Protein AF-A0A7V5VY67-F1 (afdb_monomer)

Foldseek 3Di:
DCPLLVVLLVLLLVLLLVLLVVLVCLCQVPDHLVVLCVVPPPLRSVLVSLVLLLQQFPCCVVPVVDDVCCCVSRHVSSLVSLLQSLLSSQLRPAALVSSLVSLVVSLVVSVVVNVVSCVVVVHDVCCLCPVVVRSRVRSSVSNSVSSSNSNNNNNPVNHHDDD

Structure (mmCIF, N/CA/C/O backbone):
data_AF-A0A7V5VY67-F1
#
_entry.id   AF-A0A7V5VY67-F1
#
loop_
_atom_site.group_PDB
_atom_site.id
_atom_site.type_symbol
_atom_site.label_atom_id
_atom_site.label_alt_id
_atom_site.label_comp_id
_atom_site.label_asym_id
_atom_site.label_entity_id
_atom_site.label_seq_id
_atom_site.pdbx_PDB_ins_code
_atom_site.Cartn_x
_atom_site.Cartn_y
_atom_site.Cartn_z
_atom_site.occupancy
_atom_site.B_iso_or_equiv
_atom_site.auth_seq_id
_atom_site.auth_comp_id
_atom_site.auth_asym_id
_atom_site.auth_atom_id
_atom_site.pdbx_PDB_model_num
ATOM 1 N N . MET A 1 1 ? -24.175 -4.337 11.319 1.00 56.44 1 MET A N 1
ATOM 2 C CA . MET A 1 1 ? -22.798 -4.862 11.470 1.00 56.44 1 MET A CA 1
ATOM 3 C C . MET A 1 1 ? -22.008 -4.890 10.155 1.00 56.44 1 MET A C 1
ATOM 5 O O . MET A 1 1 ? -20.907 -4.366 10.156 1.00 56.44 1 MET A O 1
ATOM 9 N N . ASN A 1 2 ? -22.540 -5.406 9.035 1.00 72.06 2 ASN A N 1
ATOM 10 C CA . ASN A 1 2 ? -21.757 -5.596 7.792 1.00 72.06 2 ASN A CA 1
ATOM 11 C C . ASN A 1 2 ? -21.507 -4.345 6.932 1.00 72.06 2 ASN A C 1
ATOM 13 O O . ASN A 1 2 ? -20.497 -4.279 6.237 1.00 72.06 2 ASN A O 1
ATOM 17 N N . TYR A 1 3 ? -22.383 -3.336 6.977 1.00 86.88 3 TYR A N 1
ATOM 18 C CA . TYR A 1 3 ? -22.273 -2.193 6.061 1.00 86.88 3 TYR A CA 1
ATOM 19 C C . TYR A 1 3 ? -21.003 -1.359 6.290 1.00 86.88 3 TYR A C 1
ATOM 21 O O . TYR A 1 3 ? -20.394 -0.919 5.327 1.00 86.88 3 TYR A O 1
ATOM 29 N N . ARG A 1 4 ? -20.548 -1.185 7.541 1.00 87.25 4 ARG A N 1
ATOM 30 C CA . ARG A 1 4 ? -19.312 -0.433 7.841 1.00 87.25 4 ARG A CA 1
ATOM 31 C C . ARG A 1 4 ? -18.070 -1.128 7.308 1.00 87.25 4 ARG A C 1
ATOM 33 O O . ARG A 1 4 ? -17.171 -0.462 6.814 1.00 87.25 4 ARG A O 1
ATOM 40 N N . PHE A 1 5 ? -18.052 -2.455 7.394 1.00 88.81 5 PHE A N 1
ATOM 41 C CA . PHE A 1 5 ? -16.980 -3.266 6.840 1.00 88.81 5 PHE A CA 1
ATOM 42 C C . PHE A 1 5 ? -16.917 -3.108 5.319 1.00 88.81 5 PHE A C 1
ATOM 44 O O . PHE A 1 5 ? -15.877 -2.738 4.793 1.00 88.81 5 PHE A O 1
ATOM 51 N N . LEU A 1 6 ? -18.052 -3.273 4.631 1.00 90.94 6 LEU A N 1
ATOM 52 C CA . LEU A 1 6 ? -18.138 -3.095 3.178 1.00 90.94 6 LEU A CA 1
ATOM 53 C C . LEU A 1 6 ? -17.779 -1.670 2.737 1.00 90.94 6 LEU A C 1
ATOM 55 O O . LEU A 1 6 ? -16.995 -1.498 1.812 1.00 90.94 6 LEU A O 1
ATOM 59 N N . ILE A 1 7 ? -18.310 -0.647 3.412 1.00 92.00 7 ILE A N 1
ATOM 60 C CA . ILE A 1 7 ? -18.009 0.760 3.110 1.00 92.00 7 ILE A CA 1
ATOM 61 C C . ILE A 1 7 ? -16.515 1.031 3.269 1.00 92.00 7 ILE A C 1
ATOM 63 O O . ILE A 1 7 ? -15.910 1.630 2.388 1.00 92.00 7 ILE A O 1
ATOM 67 N N . SER A 1 8 ? -15.918 0.572 4.368 1.00 91.69 8 SER A N 1
ATOM 68 C CA . SER A 1 8 ? -14.490 0.737 4.629 1.00 91.69 8 SER A CA 1
ATOM 69 C C . SER A 1 8 ? -13.624 -0.024 3.626 1.00 91.69 8 SER A C 1
ATOM 71 O O . SER A 1 8 ? -12.620 0.508 3.169 1.00 91.69 8 SER A O 1
ATOM 73 N N . TYR A 1 9 ? -14.029 -1.229 3.222 1.00 92.88 9 TYR A N 1
ATOM 74 C CA . TYR A 1 9 ? -13.371 -1.987 2.161 1.00 92.88 9 TYR A CA 1
ATOM 75 C C . TYR A 1 9 ? -13.359 -1.220 0.830 1.00 92.88 9 TYR A C 1
ATOM 77 O O . TYR A 1 9 ? -12.291 -0.971 0.272 1.00 92.88 9 TYR A O 1
ATOM 85 N N . PHE A 1 10 ? -14.529 -0.790 0.342 1.00 93.19 10 PHE A N 1
ATOM 86 C CA . PHE A 1 10 ? -14.628 -0.073 -0.932 1.00 93.19 10 PHE A CA 1
ATOM 87 C C . PHE A 1 10 ? -13.934 1.290 -0.883 1.00 93.19 10 PHE A C 1
ATOM 89 O O . PHE A 1 10 ? -13.198 1.630 -1.808 1.00 93.19 10 PHE A O 1
ATOM 96 N N . LEU A 1 11 ? -14.107 2.053 0.202 1.00 92.44 11 LEU A N 1
ATOM 97 C CA . LEU A 1 11 ? -13.382 3.311 0.393 1.00 92.44 11 LEU A CA 1
ATOM 98 C C . LEU A 1 11 ? -11.879 3.081 0.484 1.00 92.44 11 LEU A C 1
ATOM 100 O O . LEU A 1 11 ? -11.129 3.841 -0.109 1.00 92.44 11 LEU A O 1
ATOM 104 N N . GLY A 1 12 ? -11.434 2.039 1.182 1.00 91.12 12 GLY A N 1
ATOM 105 C CA . GLY A 1 12 ? -10.024 1.686 1.297 1.00 91.12 12 GLY A CA 1
ATOM 106 C C . GLY A 1 12 ? -9.401 1.345 -0.054 1.00 91.12 12 GLY 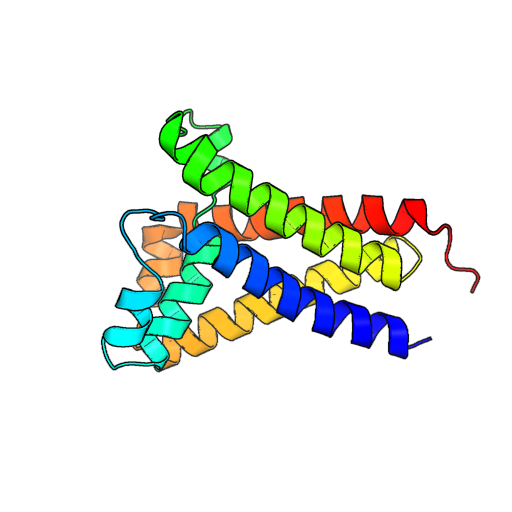A C 1
ATOM 107 O O . GLY A 1 12 ? -8.309 1.817 -0.349 1.00 91.12 12 GLY A O 1
ATOM 108 N N . LEU A 1 13 ? -10.114 0.611 -0.914 1.00 90.25 13 LEU A N 1
ATOM 109 C CA . LEU A 1 13 ? -9.675 0.380 -2.292 1.00 90.25 13 LEU A CA 1
ATOM 110 C C . LEU A 1 13 ? -9.599 1.681 -3.093 1.00 90.25 13 LEU A C 1
ATO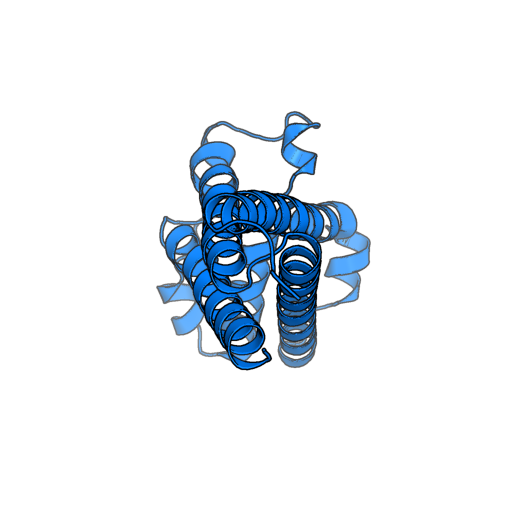M 112 O O . LEU A 1 13 ? -8.592 1.930 -3.750 1.00 90.25 13 LEU A O 1
ATOM 116 N N . ILE A 1 14 ? -10.631 2.525 -3.040 1.00 90.44 14 ILE A N 1
ATOM 117 C CA . ILE A 1 14 ? -10.654 3.791 -3.788 1.00 90.44 14 ILE A CA 1
ATOM 118 C C . ILE A 1 14 ? -9.526 4.714 -3.317 1.00 90.44 14 ILE A C 1
ATOM 120 O O . ILE A 1 14 ? -8.756 5.210 -4.133 1.00 90.44 14 ILE A O 1
ATOM 124 N N . LEU A 1 15 ? -9.393 4.908 -2.005 1.00 88.88 15 LEU A N 1
ATOM 125 C CA . LEU A 1 15 ? -8.374 5.763 -1.398 1.00 88.88 15 LEU A CA 1
ATOM 126 C C . LEU A 1 15 ? -6.963 5.211 -1.609 1.00 88.88 15 LEU A C 1
ATOM 128 O O . LEU A 1 15 ? -6.058 5.988 -1.888 1.00 88.88 15 LEU A O 1
ATOM 132 N N . GLY A 1 16 ? -6.789 3.890 -1.555 1.00 84.19 16 GLY A N 1
ATOM 133 C CA . GLY A 1 16 ? -5.518 3.234 -1.853 1.00 84.19 16 GLY A CA 1
ATOM 134 C C . GLY A 1 16 ? -5.083 3.411 -3.308 1.00 84.19 16 GLY A C 1
ATOM 135 O O . GLY A 1 16 ? -3.902 3.551 -3.584 1.00 84.19 16 GLY A O 1
ATOM 136 N N . ASN A 1 17 ? -6.022 3.476 -4.253 1.00 80.31 17 ASN A N 1
ATOM 137 C CA . ASN A 1 17 ? -5.697 3.842 -5.633 1.00 80.31 17 ASN A CA 1
ATOM 138 C C . ASN A 1 17 ? -5.433 5.351 -5.755 1.00 80.31 17 ASN A C 1
ATOM 140 O O . ASN A 1 17 ? -4.453 5.777 -6.366 1.00 80.31 17 ASN A O 1
ATOM 144 N N . LEU A 1 18 ? -6.257 6.189 -5.123 1.00 80.31 18 LEU A N 1
ATOM 145 C CA . LEU A 1 18 ? -6.056 7.638 -5.141 1.00 80.31 18 LEU A CA 1
ATOM 146 C C . LEU A 1 18 ? -4.712 8.049 -4.541 1.00 80.31 18 LEU A C 1
ATOM 148 O O . LEU A 1 18 ? -4.097 8.973 -5.058 1.00 80.31 18 LEU A O 1
ATOM 152 N N . SER A 1 19 ? -4.221 7.364 -3.510 1.00 77.50 19 SER A N 1
ATOM 153 C CA . SER A 1 19 ? -2.896 7.635 -2.957 1.00 77.50 19 SER A CA 1
ATOM 154 C C . SER A 1 19 ? -1.803 7.368 -3.992 1.00 77.50 19 SER A C 1
ATOM 156 O O . SER A 1 19 ? -0.994 8.253 -4.256 1.00 77.50 19 SER A O 1
ATOM 158 N N . ILE A 1 20 ? -1.845 6.219 -4.675 1.00 71.56 20 ILE A N 1
ATOM 159 C CA . ILE A 1 20 ? -0.942 5.914 -5.793 1.00 71.56 20 ILE A CA 1
ATOM 160 C C . ILE A 1 20 ? -1.048 7.005 -6.865 1.00 71.56 20 ILE A C 1
ATOM 162 O O . ILE A 1 20 ? -0.028 7.485 -7.346 1.00 71.56 20 ILE A O 1
ATOM 166 N N . PHE A 1 21 ? -2.262 7.439 -7.217 1.00 69.81 21 PHE A N 1
ATOM 167 C CA . PHE A 1 21 ? -2.503 8.458 -8.244 1.00 69.81 21 PHE A CA 1
ATOM 168 C C . PHE A 1 21 ? -1.949 9.839 -7.875 1.00 69.81 21 PHE A C 1
ATOM 170 O O . PHE A 1 21 ? -1.311 10.497 -8.696 1.00 69.81 21 PHE A O 1
ATOM 177 N N . ILE A 1 22 ? -2.190 10.295 -6.646 1.00 67.31 22 ILE A N 1
ATOM 178 C CA . ILE A 1 22 ? -1.722 11.599 -6.166 1.00 67.31 22 ILE A CA 1
ATOM 179 C C . ILE A 1 22 ? -0.197 11.638 -6.206 1.00 67.31 22 ILE A C 1
ATOM 181 O O . ILE A 1 22 ? 0.370 12.633 -6.644 1.00 67.31 22 ILE A O 1
ATOM 185 N N . PHE A 1 23 ? 0.461 10.546 -5.820 1.00 62.41 23 PHE A N 1
ATOM 186 C CA . PHE A 1 23 ? 1.916 10.510 -5.720 1.00 62.41 23 PHE A CA 1
ATOM 187 C C . PHE A 1 23 ? 2.628 10.140 -7.023 1.00 62.41 23 PHE A C 1
ATOM 189 O O . PHE A 1 23 ? 3.757 10.564 -7.226 1.00 62.41 23 PHE A O 1
ATOM 196 N N . SER A 1 24 ? 1.963 9.460 -7.959 1.00 58.78 24 SER A N 1
ATOM 197 C CA . SER A 1 24 ? 2.526 9.198 -9.294 1.00 58.78 24 SER A CA 1
ATOM 198 C C . SER A 1 24 ? 2.437 10.387 -10.260 1.00 58.78 24 SER A C 1
ATOM 200 O O . SER A 1 24 ? 3.182 10.429 -11.234 1.00 58.78 24 SER A O 1
ATOM 202 N N . ASN A 1 25 ? 1.582 11.385 -9.997 1.00 53.75 25 ASN A N 1
ATOM 203 C CA . ASN A 1 25 ? 1.534 12.625 -10.790 1.00 53.75 25 ASN A CA 1
ATOM 204 C C . ASN A 1 25 ? 2.665 13.621 -10.463 1.00 53.75 25 ASN A C 1
ATOM 206 O O . ASN A 1 25 ? 2.917 14.524 -11.261 1.00 53.75 25 ASN A O 1
ATOM 210 N N . PHE A 1 26 ? 3.359 13.467 -9.332 1.00 57.34 26 PHE A N 1
ATOM 211 C CA . PHE A 1 26 ? 4.603 14.188 -9.047 1.00 57.34 26 PHE A CA 1
ATOM 212 C C . PHE A 1 26 ? 5.756 13.487 -9.771 1.00 57.34 26 PHE A C 1
ATOM 214 O O . PHE A 1 26 ? 6.451 12.720 -9.129 1.00 57.34 26 PHE A O 1
ATOM 221 N N . GLU A 1 27 ? 5.885 13.653 -11.099 1.00 54.41 27 GLU A N 1
ATOM 222 C CA . GLU A 1 27 ? 6.937 13.055 -11.962 1.00 54.41 27 GLU A CA 1
ATOM 223 C C . GLU A 1 27 ? 7.649 11.831 -11.359 1.00 54.41 27 GLU A C 1
ATOM 225 O O . GLU A 1 27 ? 8.863 11.803 -11.149 1.00 54.41 27 GLU A O 1
ATOM 230 N N . TYR A 1 28 ? 6.876 10.796 -11.043 1.00 52.62 28 TYR A N 1
ATOM 231 C CA . TYR A 1 28 ? 7.407 9.679 -10.286 1.00 52.62 28 TYR A CA 1
ATOM 232 C C . TYR A 1 28 ? 8.268 8.845 -11.228 1.00 52.62 28 TYR A C 1
ATOM 234 O O . TYR A 1 28 ? 7.757 8.242 -12.172 1.00 52.62 28 TYR A O 1
ATOM 242 N N . LEU A 1 29 ? 9.588 8.848 -11.018 1.00 51.97 29 LEU A N 1
ATOM 243 C CA . LEU A 1 29 ? 10.559 8.175 -11.895 1.00 51.97 29 LEU A CA 1
ATOM 244 C C . LEU A 1 29 ? 10.490 8.636 -13.371 1.00 51.97 29 LEU A C 1
ATOM 246 O O . LEU A 1 29 ? 10.834 7.872 -14.272 1.00 51.97 29 LEU A O 1
ATOM 250 N N . GLY A 1 30 ? 10.022 9.864 -13.636 1.00 53.25 30 GLY A N 1
ATOM 251 C CA . GLY A 1 30 ? 9.815 10.383 -14.997 1.00 53.25 30 GLY A CA 1
ATOM 252 C C . GLY A 1 30 ? 8.574 9.829 -15.713 1.00 53.25 30 GLY A C 1
ATOM 253 O O . GLY A 1 30 ? 8.393 10.057 -16.910 1.00 53.25 30 GLY A O 1
ATOM 254 N N . ILE A 1 31 ? 7.704 9.105 -15.001 1.00 56.12 31 ILE A N 1
ATOM 255 C CA . ILE A 1 31 ? 6.473 8.534 -15.544 1.00 56.12 31 ILE A CA 1
ATOM 256 C C . ILE A 1 31 ? 5.312 9.468 -15.206 1.00 56.12 31 ILE A C 1
ATOM 258 O O . ILE A 1 31 ? 4.832 9.518 -14.078 1.00 56.12 31 ILE A O 1
ATOM 262 N N . ASN A 1 32 ? 4.825 10.204 -16.203 1.00 63.34 32 ASN A N 1
ATOM 263 C CA . ASN A 1 32 ? 3.576 10.944 -16.068 1.00 63.34 32 ASN A CA 1
ATOM 264 C C . ASN A 1 32 ? 2.406 9.980 -16.303 1.00 63.34 32 ASN A C 1
ATOM 266 O O . ASN A 1 32 ? 2.312 9.366 -17.371 1.00 63.34 32 ASN A O 1
ATOM 270 N N . LEU A 1 33 ? 1.480 9.895 -15.350 1.00 64.56 33 LEU A N 1
ATOM 271 C CA . LEU A 1 33 ? 0.202 9.187 -15.495 1.00 64.56 33 LEU A CA 1
ATOM 272 C C . LEU A 1 33 ? -0.521 9.535 -16.804 1.00 64.56 33 LEU A C 1
ATOM 274 O O . LEU A 1 33 ? -1.108 8.669 -17.451 1.00 64.56 33 LEU A O 1
ATOM 278 N N . PHE A 1 34 ? -0.424 10.790 -17.240 1.00 62.59 34 PHE A N 1
ATOM 279 C CA . PHE A 1 34 ? -0.974 11.231 -18.514 1.00 62.59 34 PHE A CA 1
ATOM 280 C C . PHE A 1 34 ? -0.332 10.514 -19.713 1.00 62.59 34 PHE A C 1
ATOM 282 O O . PHE A 1 34 ? -1.035 10.120 -20.640 1.00 62.59 34 PHE A O 1
ATOM 289 N N . TYR A 1 35 ? 0.987 10.292 -19.698 1.00 65.38 35 TYR A N 1
ATOM 290 C CA . TYR A 1 35 ? 1.686 9.560 -20.761 1.00 65.38 35 TYR A CA 1
ATOM 291 C C . TYR A 1 35 ? 1.433 8.049 -20.688 1.00 65.38 35 TYR A C 1
ATOM 293 O O . TYR A 1 35 ? 1.270 7.418 -21.734 1.00 65.38 35 TYR A O 1
ATOM 301 N N . LEU A 1 36 ? 1.303 7.496 -19.478 1.00 69.81 36 LEU A N 1
ATOM 302 C CA . LEU A 1 36 ? 0.929 6.098 -19.232 1.00 69.81 36 LEU A CA 1
ATOM 303 C C . LEU A 1 36 ? -0.368 5.718 -19.952 1.00 69.81 36 LEU A C 1
ATOM 305 O O . LEU A 1 36 ? -0.392 4.746 -20.707 1.00 69.81 36 LEU A O 1
ATOM 309 N N . PHE A 1 37 ? -1.433 6.504 -19.768 1.00 72.81 37 PHE A N 1
ATOM 310 C CA . PHE A 1 37 ? -2.745 6.235 -20.371 1.00 72.81 37 PHE A CA 1
ATOM 311 C C . PHE A 1 37 ? -2.868 6.707 -21.829 1.00 72.81 37 PHE A C 1
ATOM 313 O O . PHE A 1 37 ? -3.756 6.254 -22.550 1.00 72.81 37 PHE A O 1
ATOM 320 N N . LYS A 1 38 ? -1.954 7.563 -22.304 1.00 68.31 38 LYS A N 1
ATOM 321 C CA . LYS A 1 38 ? -1.892 7.998 -23.710 1.00 68.31 38 LYS A CA 1
ATOM 322 C C . LYS A 1 38 ? -1.293 6.937 -24.644 1.00 68.31 38 LYS A C 1
ATOM 324 O O . LYS A 1 38 ? -1.536 6.991 -25.846 1.00 68.31 38 LYS A O 1
ATOM 329 N N . SER A 1 39 ? -0.546 5.967 -24.109 1.00 65.00 39 SER A N 1
ATOM 330 C CA . SER A 1 39 ? 0.149 4.912 -24.871 1.00 65.00 39 SER A CA 1
ATOM 331 C C . SER A 1 39 ? -0.772 3.892 -25.576 1.00 65.00 39 SER A C 1
ATOM 333 O O . SER A 1 39 ? -0.298 3.059 -26.344 1.00 65.00 39 SER A O 1
ATOM 335 N N . GLY A 1 40 ? -2.093 3.972 -25.370 1.00 67.81 40 GLY A N 1
ATOM 336 C CA . GLY A 1 40 ? -3.114 3.258 -26.147 1.00 67.81 40 GLY A CA 1
ATOM 337 C C . GLY A 1 40 ? -3.481 1.862 -25.634 1.00 67.81 40 GLY A C 1
ATOM 338 O O . GLY A 1 40 ? -4.617 1.435 -25.834 1.00 67.81 40 GLY A O 1
ATOM 339 N N . ASN A 1 41 ? -2.592 1.166 -24.919 1.00 84.69 41 ASN A N 1
ATOM 340 C CA . ASN A 1 41 ? -2.928 -0.118 -24.297 1.00 84.69 41 ASN A CA 1
ATOM 341 C C . ASN A 1 41 ? -3.357 0.069 -22.835 1.00 84.69 41 ASN A C 1
ATOM 343 O O . ASN A 1 41 ? -2.536 0.013 -21.921 1.00 84.69 41 ASN A O 1
ATOM 347 N N . LEU A 1 42 ? -4.667 0.237 -22.627 1.00 85.75 42 LEU A N 1
ATOM 348 C CA . LEU A 1 42 ? -5.269 0.445 -21.305 1.00 85.75 42 LEU A CA 1
ATOM 349 C C . LEU A 1 42 ? -4.887 -0.634 -20.284 1.00 85.75 42 LEU A C 1
ATOM 351 O O . LEU A 1 42 ? -4.675 -0.313 -19.118 1.00 85.75 42 LEU A O 1
ATOM 355 N N . ILE A 1 43 ? -4.786 -1.900 -20.702 1.00 87.50 43 ILE A N 1
ATOM 356 C CA . ILE A 1 43 ? -4.445 -3.008 -19.798 1.00 87.50 43 ILE A CA 1
ATOM 357 C C . ILE A 1 43 ? -3.020 -2.829 -19.271 1.00 87.50 43 ILE A C 1
ATOM 359 O O . ILE A 1 43 ? -2.790 -2.957 -18.068 1.00 87.50 43 ILE A O 1
ATOM 363 N N . ASN A 1 44 ? -2.082 -2.464 -20.147 1.00 85.19 44 ASN A N 1
ATOM 364 C CA . ASN A 1 44 ? -0.703 -2.183 -19.752 1.00 85.19 44 ASN A CA 1
ATOM 365 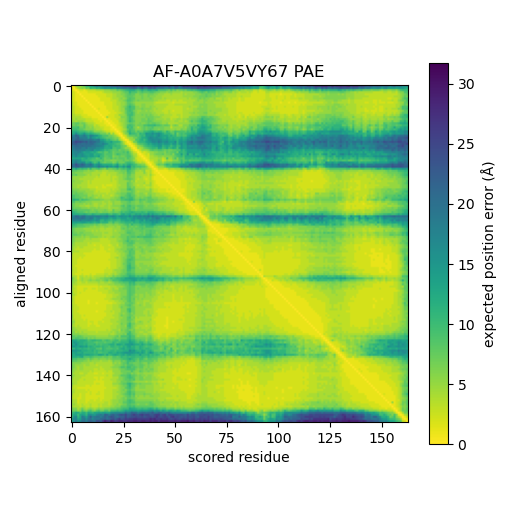C C . ASN A 1 44 ? -0.629 -0.953 -18.844 1.00 85.19 44 ASN A C 1
ATOM 367 O O . ASN A 1 44 ? 0.045 -1.007 -17.821 1.00 85.19 44 ASN A O 1
ATOM 371 N N . SER A 1 45 ? -1.369 0.114 -19.161 1.00 86.44 45 SER A N 1
ATOM 372 C CA . SER A 1 45 ? -1.418 1.318 -18.326 1.00 86.44 45 SER A CA 1
ATOM 373 C C . SER A 1 45 ? -1.927 1.015 -16.916 1.00 86.44 45 SER A C 1
ATOM 375 O O . SER A 1 45 ? -1.341 1.480 -15.943 1.00 86.44 45 SER A O 1
ATOM 377 N N . PHE A 1 46 ? -2.985 0.205 -16.781 1.00 86.81 46 PHE A N 1
ATOM 378 C CA . PHE A 1 46 ? -3.484 -0.218 -15.472 1.00 86.81 46 PHE A CA 1
ATOM 379 C C . PHE A 1 46 ? -2.493 -1.129 -14.747 1.00 86.81 46 PHE A C 1
ATOM 381 O O . PHE A 1 46 ? -2.264 -0.941 -13.556 1.00 86.81 46 PHE A O 1
ATOM 388 N N . TYR A 1 47 ? -1.871 -2.083 -15.440 1.00 87.62 47 TYR A N 1
ATOM 389 C CA . TYR A 1 47 ? -0.824 -2.917 -14.851 1.00 87.62 47 TYR A CA 1
ATOM 390 C C . TYR A 1 47 ? 0.325 -2.069 -14.280 1.00 87.62 47 TYR A C 1
ATOM 392 O O . TYR A 1 47 ? 0.689 -2.237 -13.114 1.00 87.62 47 TYR A O 1
ATOM 400 N N . GLU A 1 48 ? 0.858 -1.133 -15.068 1.00 82.81 48 GLU A N 1
ATOM 401 C CA . GLU A 1 48 ? 1.942 -0.248 -14.638 1.00 82.81 48 GLU A CA 1
ATOM 402 C C . GLU A 1 48 ? 1.497 0.684 -13.509 1.00 82.81 48 GLU A C 1
ATOM 404 O O . GLU A 1 48 ? 2.228 0.863 -12.540 1.00 82.81 48 GLU A O 1
ATOM 409 N N . TYR A 1 49 ? 0.272 1.203 -13.563 1.00 84.38 49 TYR A N 1
ATOM 410 C CA . TYR A 1 49 ? -0.294 2.021 -12.494 1.00 84.38 49 TYR A CA 1
ATOM 411 C C . TYR A 1 49 ? -0.354 1.282 -11.149 1.00 84.38 49 TYR A C 1
ATOM 413 O O . TYR A 1 49 ? 0.123 1.799 -10.139 1.00 84.38 49 TYR A O 1
ATOM 421 N N . PHE A 1 50 ? -0.876 0.053 -11.122 1.00 85.19 50 PHE A N 1
ATOM 422 C CA . PHE A 1 50 ? -0.880 -0.755 -9.899 1.00 85.19 50 PHE A CA 1
ATOM 423 C C . PHE A 1 50 ? 0.542 -1.118 -9.457 1.00 85.19 50 PHE A C 1
ATOM 425 O O . PHE A 1 50 ? 0.824 -1.154 -8.261 1.00 85.19 50 PHE A O 1
ATOM 432 N N . TRP A 1 51 ? 1.458 -1.330 -10.406 1.00 81.06 51 TRP A N 1
ATOM 433 C CA . TRP A 1 51 ? 2.864 -1.596 -10.114 1.00 81.06 51 TRP A CA 1
ATOM 434 C C . TRP A 1 51 ? 3.565 -0.431 -9.405 1.00 81.06 51 TRP A C 1
ATOM 436 O O . TRP A 1 51 ? 4.367 -0.673 -8.501 1.00 81.06 51 TRP A O 1
ATOM 446 N N . LEU A 1 52 ? 3.231 0.822 -9.738 1.00 78.19 52 LEU A N 1
ATOM 447 C CA . LEU A 1 52 ? 3.732 2.005 -9.022 1.00 78.19 52 LEU A CA 1
ATOM 448 C C . LEU A 1 52 ? 3.378 1.960 -7.533 1.00 78.19 52 LEU A C 1
ATOM 450 O O . LEU A 1 52 ? 4.200 2.318 -6.691 1.00 78.19 52 LEU A O 1
ATOM 454 N N . GLY A 1 53 ? 2.202 1.424 -7.200 1.00 77.81 53 GLY A N 1
ATOM 455 C CA . GLY A 1 53 ? 1.778 1.205 -5.821 1.00 77.81 53 GLY A CA 1
ATOM 456 C C . GLY A 1 53 ? 2.656 0.241 -5.028 1.00 77.81 53 GLY A C 1
ATOM 457 O O . GLY A 1 53 ? 2.571 0.256 -3.809 1.00 77.81 53 GLY A O 1
ATOM 458 N N . PHE A 1 54 ? 3.522 -0.548 -5.672 1.00 78.19 54 PHE A N 1
ATOM 459 C CA . PHE A 1 54 ? 4.470 -1.464 -5.024 1.00 78.19 54 PHE A CA 1
ATOM 460 C C . PHE A 1 54 ? 5.931 -1.014 -5.140 1.00 78.19 54 PHE A C 1
ATOM 462 O O . PHE A 1 54 ? 6.830 -1.723 -4.697 1.00 78.19 54 PHE A O 1
ATOM 469 N N . GLN A 1 55 ? 6.209 0.144 -5.741 1.00 77.81 55 GLN A N 1
ATOM 470 C CA . GLN A 1 55 ? 7.589 0.594 -5.930 1.00 77.81 55 GLN A CA 1
ATOM 471 C C . GLN A 1 55 ? 8.236 1.134 -4.646 1.00 77.81 55 GLN A C 1
ATOM 473 O O . GLN A 1 55 ? 9.458 1.136 -4.547 1.00 77.81 55 GLN A O 1
ATOM 478 N N . PHE A 1 56 ? 7.449 1.546 -3.651 1.00 81.31 56 PHE A N 1
ATOM 479 C CA . PHE A 1 56 ? 7.967 2.035 -2.374 1.00 81.31 56 PHE A CA 1
ATOM 480 C C . PHE A 1 56 ? 8.377 0.864 -1.460 1.00 81.31 56 PHE A C 1
ATOM 482 O O . PHE A 1 56 ? 7.550 0.166 -0.876 1.00 81.31 56 PHE A O 1
ATOM 489 N N . ASN A 1 57 ? 9.676 0.614 -1.343 1.00 86.25 57 ASN A N 1
ATOM 490 C CA . ASN A 1 57 ? 10.204 -0.572 -0.674 1.00 86.25 57 ASN A CA 1
ATOM 491 C C . ASN A 1 57 ? 10.773 -0.257 0.719 1.00 86.25 57 ASN A C 1
ATOM 493 O O . ASN A 1 57 ? 11.754 0.471 0.851 1.00 86.25 57 ASN A O 1
ATOM 497 N N . ILE A 1 58 ? 10.202 -0.869 1.759 1.00 87.25 58 ILE A N 1
ATOM 498 C CA . ILE A 1 58 ? 10.616 -0.701 3.155 1.00 87.25 58 ILE A CA 1
ATOM 499 C C . ILE A 1 58 ? 12.066 -1.136 3.386 1.00 87.25 58 ILE A C 1
ATOM 501 O O . ILE A 1 58 ? 12.754 -0.554 4.217 1.00 87.25 58 ILE A O 1
ATOM 505 N N . PHE A 1 59 ? 12.566 -2.123 2.637 1.00 86.88 59 PHE A N 1
ATOM 506 C CA . PHE A 1 59 ? 13.945 -2.582 2.763 1.00 86.88 59 PHE A CA 1
ATOM 507 C C . PHE A 1 59 ? 14.961 -1.513 2.356 1.00 86.88 59 PHE A C 1
ATOM 509 O O . PHE A 1 59 ? 16.077 -1.520 2.875 1.00 86.88 59 PHE A O 1
ATOM 516 N N . ASP A 1 60 ? 14.577 -0.554 1.506 1.00 84.38 60 ASP A N 1
ATOM 517 C CA . ASP A 1 60 ? 15.479 0.526 1.104 1.00 84.38 60 ASP A CA 1
ATOM 518 C C . ASP A 1 60 ? 15.879 1.407 2.303 1.00 84.38 60 ASP A C 1
ATOM 520 O O . ASP A 1 60 ? 17.007 1.907 2.322 1.00 84.38 60 ASP A O 1
ATOM 524 N N . LEU A 1 61 ? 15.031 1.499 3.345 1.00 81.06 61 LEU A N 1
ATOM 525 C CA . LEU A 1 61 ? 15.357 2.159 4.622 1.00 81.06 61 LEU A CA 1
ATOM 526 C C . LEU A 1 61 ? 16.537 1.508 5.347 1.00 81.06 61 LEU A C 1
ATOM 528 O O . LEU A 1 61 ? 17.274 2.190 6.050 1.00 81.06 61 LEU A O 1
ATOM 532 N N . PHE A 1 62 ? 16.710 0.194 5.200 1.00 81.06 62 PHE A N 1
ATOM 533 C CA . PHE A 1 62 ? 17.701 -0.573 5.957 1.00 81.06 62 PHE A CA 1
ATOM 534 C C . PHE A 1 62 ? 19.012 -0.783 5.194 1.00 81.06 62 PHE A C 1
ATOM 536 O O . PHE A 1 62 ? 20.028 -1.107 5.804 1.00 81.06 62 PHE A O 1
ATOM 543 N N . ILE A 1 63 ? 19.006 -0.610 3.870 1.00 82.31 63 ILE A N 1
ATOM 544 C CA . ILE A 1 63 ? 20.158 -0.901 2.998 1.00 82.31 63 ILE A CA 1
ATOM 545 C C . ILE A 1 63 ? 20.854 0.396 2.528 1.00 82.31 63 ILE A C 1
ATOM 547 O O . ILE A 1 63 ? 21.714 0.361 1.654 1.00 82.31 63 ILE A O 1
ATOM 551 N N . ASN A 1 64 ? 20.520 1.556 3.113 1.00 64.38 64 ASN A N 1
ATOM 552 C CA . ASN A 1 64 ? 21.063 2.874 2.736 1.00 64.38 64 ASN A CA 1
ATOM 553 C C . ASN A 1 64 ? 20.950 3.172 1.228 1.00 64.38 64 ASN A C 1
ATOM 555 O O . ASN A 1 64 ? 21.801 3.840 0.645 1.00 64.38 64 ASN A O 1
ATOM 559 N N . LYS A 1 65 ? 19.896 2.661 0.582 1.00 69.50 65 LYS A N 1
ATOM 560 C CA . LYS A 1 65 ? 19.603 2.921 -0.837 1.00 69.50 65 LYS A CA 1
ATOM 561 C C . LYS A 1 65 ? 18.715 4.141 -1.056 1.00 69.50 65 LYS A C 1
ATOM 563 O O . LYS A 1 65 ? 18.455 4.503 -2.200 1.00 69.50 65 LYS A O 1
ATOM 568 N N . LEU A 1 66 ? 18.239 4.757 0.023 1.00 71.19 66 LEU A N 1
ATOM 569 C CA . LEU A 1 66 ? 17.425 5.958 -0.048 1.00 71.19 66 LEU A CA 1
ATOM 570 C C . LEU A 1 66 ? 18.323 7.169 -0.270 1.00 71.19 66 LEU A C 1
ATOM 572 O O . LEU A 1 66 ? 18.906 7.701 0.672 1.00 71.19 66 LEU A O 1
ATOM 576 N N . ASP A 1 67 ? 18.403 7.613 -1.518 1.00 79.94 67 ASP A N 1
ATOM 577 C CA . ASP A 1 67 ? 18.773 8.997 -1.778 1.00 79.94 67 ASP A CA 1
ATOM 578 C C . ASP A 1 67 ? 17.626 9.923 -1.330 1.00 79.94 67 ASP A C 1
ATOM 580 O O . ASP A 1 67 ? 16.453 9.532 -1.335 1.00 79.94 67 ASP A O 1
ATOM 584 N N . TYR A 1 68 ? 17.960 11.151 -0.944 1.00 77.12 68 TYR A N 1
ATOM 585 C CA . TYR A 1 68 ? 17.028 12.156 -0.433 1.00 77.12 68 TYR A CA 1
ATOM 586 C C . TYR A 1 68 ? 15.867 12.410 -1.405 1.00 77.12 68 TYR A C 1
ATOM 588 O O . TYR A 1 68 ? 14.710 12.455 -0.990 1.00 77.12 68 TYR A O 1
ATOM 596 N N . THR A 1 69 ? 16.168 12.490 -2.703 1.00 78.38 69 THR A N 1
ATOM 597 C CA . THR A 1 69 ? 15.179 12.670 -3.775 1.00 78.38 69 THR A CA 1
ATOM 598 C C . THR A 1 69 ? 14.181 11.516 -3.811 1.00 78.38 69 THR A C 1
ATOM 600 O O . THR A 1 69 ? 12.978 11.729 -3.738 1.00 78.38 69 THR A O 1
ATOM 603 N N . TYR A 1 70 ? 14.660 10.269 -3.806 1.00 77.62 70 TYR A N 1
ATOM 604 C CA . TYR A 1 70 ? 13.768 9.110 -3.777 1.00 77.62 70 TYR A CA 1
ATOM 605 C C . TYR A 1 70 ? 12.960 9.044 -2.473 1.00 77.62 70 TYR A C 1
ATOM 607 O O . TYR A 1 70 ? 11.782 8.696 -2.479 1.00 77.62 70 TYR A O 1
ATOM 615 N N . PHE A 1 71 ? 13.545 9.418 -1.335 1.00 80.44 71 PHE A N 1
ATOM 616 C CA . PHE A 1 71 ? 12.789 9.443 -0.088 1.00 80.44 71 PHE A CA 1
ATOM 617 C C . PHE A 1 71 ? 11.609 10.426 -0.142 1.00 80.44 71 PHE A C 1
ATOM 619 O O . PHE A 1 71 ? 10.499 10.059 0.245 1.00 80.44 71 PHE A O 1
ATOM 626 N N . ILE A 1 72 ? 11.832 11.645 -0.633 1.00 79.75 72 ILE A N 1
ATOM 627 C CA . ILE A 1 72 ? 10.814 12.704 -0.658 1.00 79.75 72 ILE A CA 1
ATOM 628 C C . ILE A 1 72 ? 9.801 12.525 -1.778 1.00 79.75 72 ILE A C 1
ATOM 630 O O . ILE A 1 72 ? 8.622 12.775 -1.548 1.00 79.75 72 ILE A O 1
ATOM 634 N N . ASP A 1 73 ? 10.233 12.078 -2.952 1.00 73.94 73 ASP A N 1
ATOM 635 C CA . ASP A 1 73 ? 9.365 12.029 -4.131 1.00 73.94 73 ASP A CA 1
ATOM 636 C C . ASP A 1 73 ? 8.591 10.711 -4.216 1.00 73.94 73 ASP A C 1
ATOM 638 O O . ASP A 1 73 ? 7.511 10.646 -4.801 1.00 73.94 73 ASP A O 1
ATOM 642 N N . VAL A 1 74 ? 9.123 9.649 -3.603 1.00 74.56 74 VAL A N 1
ATOM 643 C CA . VAL A 1 74 ? 8.572 8.297 -3.716 1.00 74.56 74 VAL A CA 1
ATOM 644 C C . VAL A 1 74 ? 8.135 7.745 -2.371 1.00 74.56 74 VAL A C 1
ATOM 646 O O . VAL A 1 74 ? 6.960 7.430 -2.163 1.00 74.56 74 VAL A O 1
ATOM 649 N N . PHE A 1 75 ? 9.088 7.595 -1.455 1.00 80.31 75 PHE A N 1
ATOM 650 C CA . PHE A 1 75 ? 8.885 6.775 -0.269 1.00 80.31 75 PHE A CA 1
ATOM 651 C C . PHE A 1 75 ? 7.902 7.417 0.716 1.00 80.31 75 PHE A C 1
ATOM 653 O O . PHE A 1 75 ? 6.903 6.809 1.099 1.00 80.31 75 PHE A O 1
ATOM 660 N N . TYR A 1 76 ? 8.187 8.652 1.124 1.00 82.88 76 TYR A N 1
ATOM 661 C CA . TYR A 1 76 ? 7.409 9.400 2.105 1.00 82.88 76 TYR A CA 1
ATOM 662 C C . TYR A 1 76 ? 5.964 9.670 1.641 1.00 82.88 76 TYR A C 1
ATOM 664 O O . TYR A 1 76 ? 5.037 9.392 2.407 1.00 82.88 76 TYR A O 1
ATOM 672 N N . PRO A 1 77 ? 5.731 10.104 0.389 1.00 81.31 77 PRO A N 1
ATOM 673 C CA . PRO A 1 77 ? 4.400 10.228 -0.188 1.00 81.31 77 PRO A CA 1
ATOM 674 C C . PRO A 1 77 ? 3.595 8.923 -0.133 1.00 81.31 77 PRO A C 1
ATOM 676 O O . PRO A 1 77 ? 2.531 8.874 0.488 1.00 81.31 77 PRO A O 1
ATOM 679 N N . ALA A 1 78 ? 4.126 7.829 -0.691 1.00 83.00 78 ALA A N 1
ATOM 680 C CA . ALA A 1 78 ? 3.434 6.541 -0.713 1.00 83.00 78 ALA A CA 1
ATOM 681 C C . ALA A 1 78 ? 3.133 6.024 0.702 1.00 83.00 78 ALA A C 1
ATOM 683 O O . ALA A 1 78 ? 2.009 5.604 0.989 1.00 83.00 78 ALA A O 1
ATOM 684 N N . MET A 1 79 ? 4.109 6.128 1.609 1.00 87.06 79 MET A N 1
ATOM 685 C CA . MET A 1 79 ? 3.954 5.804 3.026 1.00 87.06 79 MET A CA 1
ATOM 686 C C . MET A 1 79 ? 2.759 6.539 3.645 1.00 87.06 79 MET A C 1
ATOM 688 O O . MET A 1 79 ? 1.891 5.918 4.261 1.00 87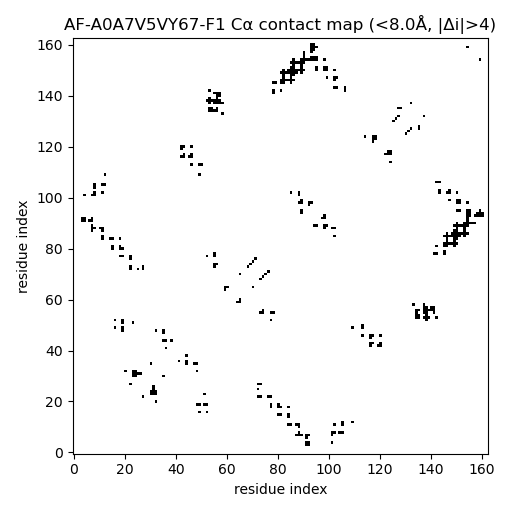.06 79 MET A O 1
ATOM 692 N N . ILE A 1 80 ? 2.695 7.858 3.461 1.00 88.56 80 ILE A N 1
ATOM 693 C CA . ILE A 1 80 ? 1.613 8.700 3.976 1.00 88.56 80 ILE A CA 1
ATOM 694 C C . ILE A 1 80 ? 0.272 8.308 3.364 1.00 88.56 80 ILE A C 1
ATOM 696 O O . ILE A 1 80 ? -0.723 8.206 4.079 1.00 88.56 80 ILE A O 1
ATOM 700 N N . GLY A 1 81 ? 0.243 8.042 2.062 1.00 87.62 81 GLY A N 1
ATOM 701 C CA . GLY A 1 81 ? -0.947 7.601 1.348 1.00 87.62 81 GLY A CA 1
ATOM 702 C C . GLY A 1 81 ? -1.582 6.348 1.932 1.00 87.62 81 GLY A C 1
ATOM 703 O O . GLY A 1 81 ? -2.783 6.322 2.221 1.00 87.62 81 GLY A O 1
ATOM 704 N N . TRP A 1 82 ? -0.773 5.312 2.138 1.00 90.44 82 TRP A N 1
ATOM 705 C CA . TRP A 1 82 ? -1.237 4.056 2.723 1.00 90.44 82 TRP A CA 1
ATOM 706 C C . TRP A 1 82 ? -1.611 4.208 4.194 1.00 90.44 82 TRP A C 1
ATOM 708 O O . TRP A 1 82 ? -2.630 3.662 4.617 1.00 90.44 82 TRP A O 1
ATOM 718 N N . LEU A 1 83 ? -0.867 5.018 4.950 1.00 92.81 83 LEU A N 1
ATOM 719 C CA . LEU A 1 83 ? -1.192 5.313 6.342 1.00 92.81 83 LEU A CA 1
ATOM 720 C C . LEU A 1 83 ? -2.540 6.038 6.463 1.00 92.81 83 LEU A C 1
ATOM 722 O O . LEU A 1 83 ? -3.385 5.614 7.249 1.00 92.81 83 LEU A O 1
ATOM 726 N N . PHE A 1 84 ? -2.800 7.074 5.659 1.00 92.00 84 PHE A N 1
ATOM 727 C CA . PHE A 1 84 ? -4.089 7.778 5.657 1.00 92.00 84 PHE A CA 1
ATOM 728 C C . PHE A 1 84 ? -5.242 6.890 5.198 1.00 92.00 84 PHE A C 1
ATOM 730 O O . PHE A 1 84 ? -6.318 6.922 5.799 1.00 92.00 84 PHE A O 1
ATOM 737 N N . THR A 1 85 ? -5.014 6.068 4.174 1.00 92.38 85 THR A N 1
ATOM 738 C CA . THR A 1 85 ? -5.997 5.079 3.712 1.00 92.38 85 THR A CA 1
ATOM 739 C C . THR A 1 85 ? -6.367 4.126 4.847 1.00 92.38 85 THR A C 1
ATOM 741 O O . THR A 1 85 ? -7.550 3.896 5.111 1.00 92.38 85 THR A O 1
ATOM 744 N N . GLY A 1 86 ? -5.360 3.632 5.570 1.00 93.44 86 GLY A N 1
ATOM 745 C CA . GLY A 1 86 ? -5.544 2.793 6.746 1.00 93.44 86 GLY A CA 1
ATOM 746 C C . GLY A 1 86 ? -6.312 3.524 7.840 1.00 93.44 86 GLY A C 1
ATOM 747 O O . GLY A 1 86 ? -7.303 3.010 8.347 1.00 93.44 86 GLY A O 1
ATOM 748 N N . LEU A 1 87 ? -5.919 4.756 8.162 1.00 93.94 87 LEU A N 1
ATOM 749 C CA . LEU A 1 87 ? -6.561 5.575 9.190 1.00 93.94 87 LEU A CA 1
ATOM 750 C C . LEU A 1 87 ? -8.052 5.748 8.914 1.00 93.94 87 LEU A C 1
ATOM 752 O O . LEU A 1 87 ? -8.876 5.429 9.773 1.00 93.94 87 LEU A O 1
ATOM 756 N N . ILE A 1 88 ? -8.417 6.166 7.704 1.00 93.06 88 ILE A N 1
ATOM 757 C CA . ILE A 1 88 ? -9.820 6.328 7.313 1.00 93.06 88 ILE A CA 1
ATOM 758 C C . ILE A 1 88 ? -10.548 4.980 7.392 1.00 93.06 88 ILE A C 1
ATOM 760 O O . ILE A 1 88 ? -11.590 4.883 8.043 1.00 93.06 88 ILE A O 1
ATOM 764 N N . SER A 1 89 ? -9.968 3.916 6.832 1.00 92.38 89 SER A N 1
ATOM 765 C CA . SER A 1 89 ? -10.528 2.558 6.882 1.00 92.38 89 SER A CA 1
ATOM 766 C C . SER A 1 89 ? -10.806 2.089 8.322 1.00 92.38 89 SER A C 1
ATOM 768 O O . SER A 1 89 ? -11.903 1.604 8.636 1.00 92.38 89 SER A O 1
ATOM 770 N N . GLY A 1 90 ? -9.848 2.304 9.227 1.00 91.00 90 GLY A N 1
ATOM 771 C CA . GLY A 1 90 ? -9.921 1.921 10.634 1.00 91.00 90 GLY A CA 1
ATOM 772 C C . GLY A 1 90 ? -10.948 2.711 11.437 1.00 91.00 90 GLY A C 1
ATOM 773 O O . GLY A 1 90 ? -11.671 2.118 12.243 1.00 91.00 90 GLY A O 1
ATOM 774 N N . THR A 1 91 ? -11.079 4.019 11.183 1.00 92.19 91 THR A N 1
ATOM 775 C CA . THR A 1 91 ? -12.105 4.845 11.847 1.00 92.19 91 THR A CA 1
ATOM 776 C C . THR A 1 91 ? -13.528 4.366 11.535 1.00 92.19 91 THR A C 1
ATOM 778 O O . THR A 1 91 ? -14.414 4.440 12.387 1.00 92.19 91 THR A O 1
ATOM 781 N N . ILE A 1 92 ? -13.759 3.796 10.348 1.00 91.00 92 ILE A N 1
ATOM 782 C CA . ILE A 1 92 ? -15.090 3.341 9.928 1.00 91.00 92 ILE A CA 1
ATOM 783 C C . ILE A 1 92 ? -15.494 2.026 10.621 1.00 91.00 92 ILE A C 1
ATOM 785 O O . ILE A 1 92 ? -16.644 1.877 11.045 1.00 91.00 92 ILE A O 1
ATOM 789 N N . ILE A 1 93 ? -14.584 1.051 10.742 1.00 86.94 93 ILE A N 1
ATOM 790 C CA . ILE A 1 93 ? -14.943 -0.332 11.117 1.00 86.94 93 ILE A CA 1
ATOM 791 C C . ILE A 1 93 ? -15.224 -0.525 12.611 1.00 86.94 93 ILE A C 1
ATOM 793 O O . ILE A 1 93 ? -16.052 -1.373 12.950 1.00 86.94 93 ILE A O 1
ATOM 797 N N . LYS A 1 94 ? -14.638 0.305 13.484 1.00 79.44 94 LYS A N 1
ATOM 798 C CA . LYS A 1 94 ? -14.600 0.137 14.952 1.00 79.44 94 LYS A CA 1
ATOM 799 C C . LYS A 1 94 ? -13.982 -1.202 15.395 1.00 79.44 94 LYS A C 1
ATOM 801 O O . LYS A 1 94 ? -14.371 -2.282 14.959 1.00 79.44 94 LYS A O 1
ATOM 806 N N . GLY A 1 95 ? -13.062 -1.138 16.356 1.00 84.38 95 GLY A N 1
ATOM 807 C CA . GLY A 1 95 ? -12.371 -2.312 16.892 1.00 84.38 95 GLY A CA 1
ATOM 808 C C . GLY A 1 95 ? -11.183 -2.773 16.040 1.00 84.38 95 GLY A C 1
ATOM 809 O O . GLY A 1 95 ? -11.302 -3.045 14.847 1.00 84.38 95 GLY A O 1
ATOM 810 N N . THR A 1 96 ? -10.034 -2.921 16.697 1.00 87.69 96 THR A N 1
ATOM 811 C CA . THR A 1 96 ? -8.728 -3.186 16.072 1.00 87.69 96 THR A CA 1
ATOM 812 C C . THR A 1 96 ? -8.696 -4.486 15.269 1.00 87.69 96 THR A C 1
ATOM 814 O O . THR A 1 96 ? -8.264 -4.480 14.123 1.00 87.69 96 THR A O 1
ATOM 817 N N . LYS A 1 97 ? -9.225 -5.591 15.814 1.00 89.44 97 LYS A N 1
ATOM 818 C CA . LYS A 1 97 ? -9.202 -6.910 15.148 1.00 89.44 97 LYS A CA 1
ATOM 819 C C . LYS A 1 97 ? -9.913 -6.907 13.790 1.00 89.44 97 LYS A C 1
ATOM 821 O O . LYS A 1 97 ? -9.375 -7.410 12.810 1.00 89.44 97 LYS A O 1
ATOM 826 N N . ARG A 1 98 ? -11.124 -6.337 13.725 1.00 88.19 98 ARG A N 1
ATOM 827 C CA . ARG A 1 98 ? -11.903 -6.253 12.475 1.00 88.19 98 ARG A CA 1
ATOM 828 C C . ARG A 1 98 ? -11.258 -5.293 11.484 1.00 88.19 98 ARG A C 1
ATOM 830 O O . ARG A 1 98 ? -11.286 -5.551 10.287 1.00 88.19 98 ARG A O 1
ATOM 837 N N . ALA A 1 99 ? -10.681 -4.207 11.990 1.00 89.38 99 ALA A N 1
ATOM 838 C CA . ALA A 1 99 ? -10.002 -3.219 11.174 1.00 89.38 99 ALA A CA 1
ATOM 839 C C . ALA A 1 99 ? -8.744 -3.820 10.512 1.00 89.38 99 ALA A C 1
ATOM 841 O O . ALA A 1 99 ? -8.619 -3.745 9.295 1.00 89.38 99 ALA A O 1
ATOM 842 N N . MET A 1 100 ? -7.888 -4.522 11.267 1.00 91.62 100 MET A N 1
ATOM 843 C CA . MET A 1 100 ? -6.723 -5.238 10.716 1.00 91.62 100 MET A CA 1
ATOM 844 C C . MET A 1 100 ? -7.128 -6.268 9.655 1.00 91.62 100 MET A C 1
ATOM 846 O O . MET A 1 100 ? -6.530 -6.330 8.586 1.00 91.62 100 MET A O 1
ATOM 850 N N . LEU A 1 101 ? -8.197 -7.031 9.906 1.00 92.81 101 LEU A N 1
ATOM 851 C CA . LEU A 1 101 ? -8.699 -7.999 8.931 1.00 92.81 101 LEU A CA 1
ATOM 852 C C . LEU A 1 101 ? -9.168 -7.313 7.636 1.00 92.81 101 LEU A C 1
ATOM 854 O O . LEU A 1 101 ? -8.902 -7.814 6.548 1.00 92.81 101 LEU A O 1
ATOM 858 N N . ASN A 1 102 ? -9.806 -6.142 7.730 1.00 91.88 102 ASN A N 1
ATOM 859 C CA . ASN A 1 102 ? -10.166 -5.356 6.551 1.00 91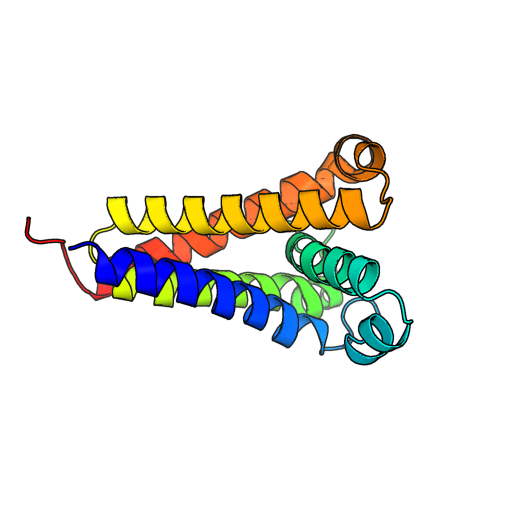.88 102 ASN A CA 1
ATOM 860 C C . ASN A 1 102 ? -8.946 -4.821 5.794 1.00 91.88 102 ASN A C 1
ATOM 862 O O . ASN A 1 102 ? -8.924 -4.885 4.569 1.00 91.88 102 ASN A O 1
ATOM 866 N N . ALA A 1 103 ? -7.928 -4.327 6.505 1.00 92.88 103 ALA A N 1
ATOM 867 C CA . ALA A 1 103 ? -6.675 -3.888 5.894 1.00 92.88 103 ALA A CA 1
ATOM 868 C C . ALA A 1 103 ? -6.032 -5.024 5.084 1.00 92.88 103 ALA A C 1
ATOM 870 O O . ALA A 1 103 ? -5.712 -4.837 3.912 1.00 92.88 103 ALA A O 1
ATOM 871 N N . LEU A 1 104 ? -5.952 -6.227 5.660 1.00 94.31 104 LEU A N 1
ATOM 872 C CA . LEU A 1 104 ? -5.427 -7.406 4.974 1.00 94.31 104 LEU A CA 1
ATOM 873 C C . LEU A 1 104 ? -6.242 -7.755 3.720 1.00 94.31 104 LEU A C 1
ATOM 875 O O . LEU A 1 104 ? -5.666 -8.013 2.666 1.00 94.31 104 LEU A O 1
ATOM 879 N N . ILE A 1 105 ? -7.576 -7.706 3.796 1.00 94.56 105 ILE A N 1
ATOM 880 C CA . ILE A 1 105 ? -8.444 -7.948 2.632 1.00 94.56 105 ILE A CA 1
ATOM 881 C C . ILE A 1 105 ? -8.229 -6.895 1.535 1.00 94.56 105 ILE A C 1
ATOM 883 O O . ILE A 1 105 ? -8.209 -7.254 0.355 1.00 94.56 105 ILE A O 1
ATOM 887 N N . ILE A 1 106 ? -8.042 -5.620 1.892 1.00 93.62 106 ILE A N 1
ATOM 888 C CA . ILE A 1 106 ? -7.716 -4.551 0.935 1.00 93.62 106 ILE A CA 1
ATOM 889 C C . ILE A 1 106 ? -6.396 -4.873 0.222 1.00 93.62 106 ILE A C 1
ATOM 891 O O . ILE A 1 106 ? -6.367 -4.878 -1.008 1.00 93.62 106 ILE A O 1
ATOM 895 N N . VAL A 1 107 ? -5.335 -5.218 0.963 1.00 92.38 107 VAL A N 1
ATOM 896 C CA . VAL A 1 107 ? -4.029 -5.566 0.373 1.00 92.38 107 VAL A C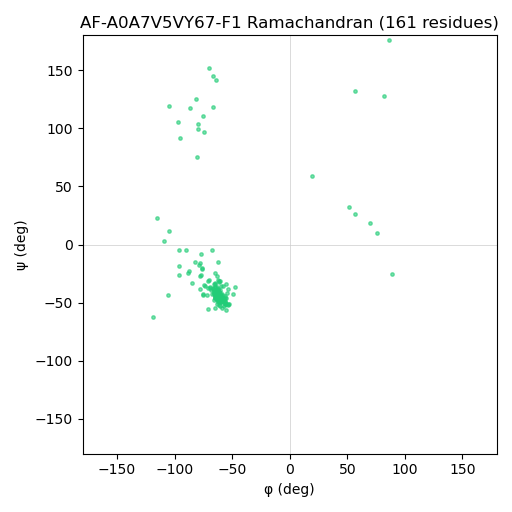A 1
ATOM 897 C C . VAL A 1 107 ? -4.138 -6.759 -0.570 1.00 92.38 107 VAL A C 1
ATOM 899 O O . VAL A 1 107 ? -3.680 -6.692 -1.710 1.00 92.38 107 VAL A O 1
ATOM 902 N N . VAL A 1 108 ? -4.771 -7.843 -0.116 1.00 94.06 108 VAL A N 1
ATOM 903 C CA . VAL A 1 108 ? -4.953 -9.057 -0.921 1.00 94.06 108 VAL A CA 1
ATOM 904 C C . VAL A 1 108 ? -5.752 -8.750 -2.188 1.00 94.06 108 VAL A C 1
ATOM 906 O O . VAL A 1 108 ? -5.404 -9.234 -3.261 1.00 94.06 108 VAL A O 1
ATOM 909 N N . SER A 1 109 ? -6.776 -7.900 -2.100 1.00 93.94 109 SER A N 1
ATOM 910 C CA . SER A 1 109 ? -7.564 -7.488 -3.267 1.00 93.94 109 SER A CA 1
ATOM 911 C C . SER A 1 109 ? -6.717 -6.718 -4.284 1.00 93.94 109 SER A C 1
ATOM 913 O O . SER A 1 109 ? -6.770 -7.027 -5.471 1.00 93.94 109 SER A O 1
ATOM 915 N N . ILE A 1 110 ? -5.899 -5.760 -3.834 1.00 91.25 110 ILE A N 1
ATOM 916 C CA . ILE A 1 110 ? -4.997 -4.987 -4.705 1.00 91.25 110 ILE A CA 1
ATOM 917 C C . ILE A 1 110 ? -3.971 -5.912 -5.370 1.00 91.25 110 ILE A C 1
ATOM 919 O O . ILE A 1 110 ? -3.728 -5.797 -6.569 1.00 91.25 110 ILE A O 1
ATOM 923 N N . LEU A 1 111 ? -3.418 -6.869 -4.621 1.00 90.50 111 LEU A N 1
ATOM 924 C CA . LEU A 1 111 ? -2.495 -7.874 -5.147 1.00 90.50 111 LEU A CA 1
ATOM 925 C C . LEU A 1 111 ? -3.127 -8.747 -6.228 1.00 90.50 111 LEU A C 1
ATOM 927 O O . LEU A 1 111 ? -2.522 -8.954 -7.277 1.00 90.50 111 LEU A O 1
ATOM 931 N N . ILE A 1 112 ? -4.344 -9.239 -5.992 1.00 92.81 112 ILE A N 1
ATOM 932 C CA . ILE A 1 112 ? -5.077 -10.045 -6.971 1.00 92.81 112 ILE A CA 1
ATOM 933 C C . ILE A 1 112 ? -5.333 -9.227 -8.239 1.00 92.81 112 ILE A C 1
ATOM 935 O O . ILE A 1 112 ? -5.062 -9.713 -9.335 1.00 92.81 112 ILE A O 1
ATOM 939 N N . ILE A 1 113 ? -5.802 -7.982 -8.101 1.00 91.75 113 ILE A N 1
ATOM 940 C CA . ILE A 1 113 ? -6.042 -7.087 -9.242 1.00 91.75 113 ILE A CA 1
ATOM 941 C C . ILE A 1 113 ? -4.749 -6.878 -10.035 1.00 91.75 113 ILE A C 1
ATOM 943 O O . ILE A 1 113 ? -4.746 -7.033 -11.255 1.00 91.75 113 ILE A O 1
ATOM 947 N N . TRP A 1 114 ? -3.640 -6.590 -9.354 1.00 90.00 114 TRP A N 1
ATOM 948 C CA . TRP A 1 114 ? -2.348 -6.380 -9.997 1.00 90.00 114 TRP A CA 1
ATOM 949 C C . TRP A 1 114 ? -1.838 -7.628 -10.735 1.00 90.00 114 TRP A C 1
ATOM 951 O O . TRP A 1 114 ? -1.404 -7.515 -11.880 1.00 90.00 114 TRP A O 1
ATOM 961 N N . ILE A 1 115 ? -1.946 -8.822 -10.138 1.00 89.75 115 ILE A N 1
ATOM 962 C CA . ILE A 1 115 ? -1.549 -10.088 -10.780 1.00 89.75 115 ILE A CA 1
ATOM 963 C C . ILE A 1 115 ? -2.422 -10.379 -12.006 1.00 89.75 115 ILE A C 1
ATOM 965 O O . ILE A 1 115 ? -1.896 -10.759 -13.051 1.00 89.75 115 ILE A O 1
ATOM 969 N N . ILE A 1 116 ? -3.739 -10.170 -11.913 1.00 92.75 116 ILE A N 1
ATOM 970 C CA . ILE A 1 116 ? -4.652 -10.343 -13.052 1.00 92.75 116 ILE A CA 1
ATOM 971 C C . ILE A 1 116 ? -4.265 -9.385 -14.184 1.00 92.75 116 ILE A C 1
ATOM 973 O O . ILE A 1 116 ? -4.149 -9.810 -15.332 1.00 92.75 116 ILE A O 1
ATOM 977 N N . LEU A 1 117 ? -4.006 -8.112 -13.874 1.00 91.62 117 LEU A N 1
ATOM 978 C CA . LEU A 1 117 ? -3.567 -7.130 -14.866 1.00 91.62 117 LEU A CA 1
ATOM 979 C C . LEU A 1 117 ? -2.221 -7.505 -15.494 1.00 91.62 117 LEU A C 1
ATOM 981 O O . LEU A 1 117 ? -2.068 -7.351 -16.700 1.00 91.62 117 LEU A O 1
ATOM 985 N N . ALA A 1 118 ? -1.281 -8.045 -14.714 1.00 88.88 118 ALA A N 1
ATOM 986 C CA . ALA A 1 118 ? 0.002 -8.537 -15.214 1.00 88.88 118 ALA A CA 1
ATOM 987 C C . ALA A 1 118 ? -0.163 -9.713 -16.194 1.00 88.88 118 ALA A C 1
ATOM 989 O O . ALA A 1 118 ? 0.505 -9.767 -17.224 1.00 88.88 118 ALA A O 1
ATOM 990 N N . MET A 1 119 ? -1.079 -10.644 -15.908 1.00 89.38 119 MET A N 1
ATOM 991 C CA . MET A 1 119 ? -1.394 -11.747 -16.823 1.00 89.38 119 MET A CA 1
ATOM 992 C C . MET A 1 119 ? -2.008 -11.236 -18.128 1.00 89.38 119 MET A C 1
ATOM 994 O O . MET A 1 119 ? -1.623 -11.682 -19.207 1.00 89.38 119 MET A O 1
ATOM 998 N N . LEU A 1 120 ? -2.949 -10.292 -18.034 1.00 90.94 120 LEU A N 1
ATOM 999 C CA . LEU A 1 120 ? -3.639 -9.728 -19.195 1.00 90.94 120 LEU A CA 1
ATOM 1000 C C . LEU A 1 120 ? -2.733 -8.823 -20.044 1.00 90.94 120 LEU A C 1
ATOM 1002 O O . LEU A 1 120 ? -2.909 -8.768 -21.259 1.00 90.94 120 LEU A O 1
ATOM 1006 N N . SER A 1 121 ? -1.761 -8.135 -19.436 1.00 87.94 121 SER A N 1
ATOM 1007 C CA . SER A 1 121 ? -0.777 -7.299 -20.140 1.00 87.94 121 SER A CA 1
ATOM 1008 C C . SER A 1 121 ? 0.327 -8.109 -20.827 1.00 87.94 121 SER A C 1
ATOM 101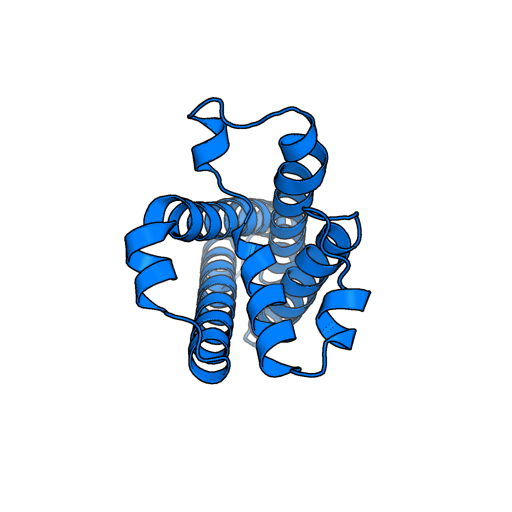0 O O . SER A 1 121 ? 1.143 -7.549 -21.561 1.00 87.94 121 SER A O 1
ATOM 1012 N N . GLY A 1 122 ? 0.380 -9.426 -20.591 1.00 85.62 122 GLY A N 1
ATOM 1013 C CA . GLY A 1 122 ? 1.477 -10.279 -21.043 1.00 85.62 122 GLY A CA 1
ATOM 1014 C C . GLY A 1 122 ? 2.787 -10.011 -20.295 1.00 85.62 122 GLY A C 1
ATOM 1015 O O . GLY A 1 122 ? 3.857 -10.374 -20.787 1.00 85.62 122 GLY A O 1
ATOM 1016 N N . ALA A 1 123 ? 2.731 -9.370 -19.121 1.00 84.56 123 ALA A N 1
ATOM 1017 C CA . ALA A 1 123 ? 3.908 -9.142 -18.300 1.00 84.56 123 ALA A CA 1
ATOM 1018 C C . ALA A 1 123 ? 4.495 -10.474 -17.816 1.00 84.56 123 ALA A C 1
ATOM 1020 O O . ALA A 1 123 ? 3.790 -11.416 -17.444 1.00 84.56 123 ALA A O 1
ATOM 1021 N N . ASN A 1 124 ? 5.824 -10.548 -17.781 1.00 82.25 124 ASN A N 1
ATOM 1022 C CA . ASN A 1 124 ? 6.499 -11.743 -17.306 1.00 82.25 124 ASN A CA 1
ATOM 1023 C C . ASN A 1 124 ? 6.408 -11.840 -15.771 1.00 82.25 124 ASN A C 1
ATOM 1025 O O . ASN A 1 124 ? 7.234 -11.280 -15.050 1.00 82.25 124 ASN A O 1
ATOM 1029 N N . LEU A 1 125 ? 5.435 -12.604 -15.269 1.00 79.50 125 LEU A N 1
ATOM 1030 C CA . LEU A 1 125 ? 5.270 -12.864 -13.835 1.00 79.50 125 LEU A CA 1
ATOM 1031 C C . LEU A 1 125 ? 6.537 -13.446 -13.186 1.00 79.50 125 LEU A C 1
ATOM 1033 O O . LEU A 1 125 ? 6.841 -13.124 -12.039 1.00 79.50 125 LEU A O 1
ATOM 1037 N N . THR A 1 126 ? 7.319 -14.258 -13.908 1.00 80.50 126 THR A N 1
ATOM 1038 C CA . THR A 1 126 ? 8.565 -14.808 -13.344 1.00 80.50 126 THR A CA 1
ATOM 1039 C C . THR A 1 126 ? 9.604 -13.723 -13.078 1.00 80.50 126 THR A C 1
ATOM 1041 O O . THR A 1 126 ? 10.290 -13.779 -12.061 1.00 80.50 126 THR A O 1
ATOM 1044 N N . PHE A 1 127 ? 9.664 -12.675 -13.901 1.00 76.50 127 PHE A N 1
ATOM 1045 C CA . PHE A 1 127 ? 10.538 -11.531 -13.639 1.00 76.50 127 PHE A CA 1
ATOM 1046 C C . PHE A 1 127 ? 10.146 -10.807 -12.340 1.00 76.50 127 PHE A C 1
ATOM 1048 O O . PHE A 1 127 ? 11.013 -10.448 -11.540 1.00 76.50 127 PHE A O 1
ATOM 1055 N N . LEU A 1 128 ? 8.842 -10.651 -12.092 1.00 70.38 128 LEU A N 1
ATOM 1056 C CA . LEU A 1 128 ? 8.319 -9.968 -10.905 1.00 70.38 128 LEU A CA 1
ATOM 1057 C C . LEU A 1 128 ? 8.640 -10.710 -9.605 1.00 70.38 128 LEU A C 1
ATOM 1059 O O . LEU A 1 128 ? 8.990 -10.073 -8.610 1.00 70.38 128 LEU A O 1
ATOM 1063 N N . PHE A 1 129 ? 8.552 -12.041 -9.612 1.00 74.00 129 PHE A N 1
ATOM 1064 C CA . PHE A 1 129 ? 8.734 -12.845 -8.402 1.00 74.00 129 PHE A CA 1
ATOM 1065 C C . PHE A 1 129 ? 10.142 -13.410 -8.219 1.00 74.00 129 PHE A C 1
ATOM 1067 O O . PHE A 1 129 ? 10.527 -13.621 -7.079 1.00 74.00 129 PHE A O 1
ATOM 1074 N N . PHE A 1 130 ? 10.927 -13.620 -9.279 1.00 73.69 130 PHE A N 1
ATOM 1075 C CA . PHE A 1 130 ? 12.276 -14.194 -9.163 1.00 73.69 130 PHE A CA 1
ATOM 1076 C C . PHE A 1 130 ? 13.385 -13.161 -9.357 1.00 73.69 130 PHE A C 1
ATOM 1078 O O . PHE A 1 130 ? 14.342 -13.141 -8.589 1.00 73.69 130 PHE A O 1
ATOM 1085 N N . THR A 1 131 ? 13.270 -12.280 -10.352 1.00 77.62 131 THR A N 1
ATOM 1086 C CA . THR A 1 131 ? 14.330 -11.304 -10.661 1.00 77.62 131 THR A CA 1
ATOM 1087 C C . THR A 1 131 ? 14.216 -10.044 -9.809 1.00 77.62 131 THR A C 1
ATOM 1089 O O . THR A 1 131 ? 15.226 -9.450 -9.443 1.00 77.62 131 THR A O 1
ATOM 1092 N N . ASN A 1 132 ? 12.991 -9.646 -9.461 1.00 79.88 132 ASN A N 1
ATOM 1093 C CA . ASN A 1 132 ? 12.717 -8.419 -8.715 1.00 79.88 132 ASN A CA 1
ATOM 1094 C C . ASN A 1 132 ? 12.119 -8.674 -7.323 1.00 79.88 132 ASN A C 1
ATOM 1096 O O . ASN A 1 132 ? 11.489 -7.790 -6.744 1.00 79.88 132 ASN A O 1
ATOM 1100 N N . LEU A 1 133 ? 12.351 -9.873 -6.776 1.00 83.19 133 LEU A N 1
ATOM 1101 C CA . LEU A 1 133 ? 11.796 -10.361 -5.509 1.00 83.19 133 LEU A CA 1
ATOM 1102 C C . LEU A 1 133 ? 11.974 -9.343 -4.372 1.00 83.19 133 LEU A C 1
ATOM 1104 O O . LEU A 1 133 ? 11.030 -9.065 -3.638 1.00 83.19 133 LEU A O 1
ATOM 1108 N N . TYR A 1 134 ? 13.154 -8.722 -4.289 1.00 85.31 134 TYR A N 1
ATOM 1109 C CA . TYR A 1 134 ? 13.453 -7.664 -3.322 1.00 85.31 134 TYR A CA 1
ATOM 1110 C C . TYR A 1 134 ? 12.473 -6.485 -3.396 1.00 85.31 134 TYR A C 1
ATOM 1112 O O . TYR A 1 134 ? 11.943 -6.073 -2.367 1.00 85.31 134 TYR A O 1
ATOM 1120 N N . LYS A 1 135 ? 12.213 -5.953 -4.599 1.00 82.75 135 LYS A N 1
ATOM 1121 C CA . LYS A 1 135 ? 11.297 -4.819 -4.784 1.00 82.75 135 LYS A CA 1
ATOM 1122 C C . LYS A 1 135 ? 9.850 -5.239 -4.567 1.00 82.75 135 LYS A C 1
ATOM 1124 O O . LYS A 1 135 ? 9.121 -4.543 -3.876 1.00 82.75 135 LYS A O 1
ATOM 1129 N N . THR A 1 136 ? 9.456 -6.390 -5.108 1.00 85.69 136 THR A N 1
ATOM 1130 C CA . THR A 1 136 ? 8.078 -6.884 -5.023 1.00 85.69 136 THR A CA 1
ATOM 1131 C C . THR A 1 136 ? 7.684 -7.187 -3.578 1.00 85.69 136 THR A C 1
ATOM 1133 O O . THR A 1 136 ? 6.711 -6.631 -3.082 1.00 85.69 136 THR A O 1
ATOM 1136 N N . ILE A 1 137 ? 8.457 -8.012 -2.863 1.00 88.81 137 ILE A N 1
ATOM 1137 C CA . ILE A 1 137 ? 8.173 -8.326 -1.453 1.00 88.81 137 ILE A CA 1
ATOM 1138 C C . ILE A 1 137 ? 8.290 -7.072 -0.593 1.00 88.81 137 ILE A C 1
ATOM 1140 O O . ILE A 1 137 ? 7.445 -6.834 0.265 1.00 88.81 137 ILE A O 1
ATOM 1144 N N . GLY A 1 138 ? 9.312 -6.262 -0.855 1.00 89.44 138 GLY A N 1
ATOM 1145 C CA . GLY A 1 138 ? 9.522 -4.991 -0.188 1.00 89.44 138 GLY A CA 1
ATOM 1146 C C . GLY A 1 138 ? 8.310 -4.068 -0.263 1.00 89.44 138 GLY A C 1
ATOM 1147 O O . GLY A 1 138 ? 7.820 -3.628 0.770 1.00 89.44 138 GLY A O 1
ATOM 1148 N N . GLY A 1 139 ? 7.778 -3.844 -1.466 1.00 89.25 139 GLY A N 1
ATOM 1149 C CA . GLY A 1 139 ? 6.580 -3.037 -1.697 1.00 89.25 139 GLY A CA 1
ATOM 1150 C C . GLY A 1 139 ? 5.326 -3.590 -1.031 1.00 89.25 139 GLY A C 1
ATOM 1151 O O . GLY A 1 139 ? 4.565 -2.843 -0.418 1.00 89.25 139 GLY A O 1
ATOM 1152 N N . ILE A 1 140 ? 5.127 -4.909 -1.095 1.00 91.00 140 ILE A N 1
ATOM 1153 C CA . ILE A 1 140 ? 3.997 -5.580 -0.437 1.00 91.00 140 ILE A CA 1
ATOM 1154 C C . ILE A 1 140 ? 4.061 -5.391 1.079 1.00 91.00 140 ILE A C 1
ATOM 1156 O O . ILE A 1 140 ? 3.053 -5.062 1.703 1.00 91.00 140 ILE A O 1
ATOM 1160 N N . LEU A 1 141 ? 5.242 -5.577 1.671 1.00 92.38 141 LEU A N 1
ATOM 1161 C CA . LEU A 1 141 ? 5.448 -5.378 3.101 1.00 92.38 141 LEU A CA 1
ATOM 1162 C C . LEU A 1 141 ? 5.263 -3.917 3.498 1.00 92.38 141 LEU A C 1
ATOM 1164 O O . LEU A 1 141 ? 4.608 -3.663 4.504 1.00 92.38 141 LEU A O 1
ATOM 1168 N N . SER A 1 142 ? 5.768 -2.961 2.713 1.00 91.06 142 SER A N 1
ATOM 1169 C CA . SER A 1 142 ? 5.512 -1.541 2.962 1.00 91.06 142 SER A CA 1
ATOM 1170 C C . SER A 1 142 ? 4.012 -1.256 3.011 1.00 91.06 142 SER A C 1
ATOM 1172 O O . SER A 1 142 ? 3.526 -0.639 3.958 1.00 91.06 142 SER A O 1
ATOM 1174 N N . LEU A 1 143 ? 3.266 -1.746 2.016 1.00 90.88 143 LEU A N 1
ATOM 1175 C CA . LEU A 1 143 ? 1.822 -1.553 1.917 1.00 90.88 143 LEU A CA 1
ATOM 1176 C C . LEU A 1 143 ? 1.108 -2.144 3.130 1.00 90.88 143 LEU A C 1
ATOM 1178 O O . LEU A 1 143 ? 0.332 -1.437 3.771 1.00 90.88 143 LEU A O 1
ATOM 1182 N N . LEU A 1 144 ? 1.423 -3.388 3.496 1.00 93.75 144 LEU A N 1
ATOM 1183 C CA . LEU A 1 144 ? 0.875 -4.034 4.690 1.00 93.75 144 LEU A CA 1
ATOM 1184 C C . LEU A 1 144 ? 1.162 -3.227 5.957 1.00 93.75 144 LEU A C 1
ATOM 1186 O O . LEU A 1 144 ? 0.232 -2.892 6.684 1.00 93.75 144 LEU A O 1
ATOM 1190 N N . ILE A 1 145 ? 2.426 -2.876 6.205 1.00 94.19 145 ILE A N 1
ATOM 1191 C CA . ILE A 1 145 ? 2.849 -2.199 7.436 1.00 94.19 145 ILE A CA 1
ATOM 1192 C C . ILE A 1 145 ? 2.133 -0.857 7.587 1.00 94.19 145 ILE A C 1
ATOM 1194 O O . ILE A 1 145 ? 1.515 -0.602 8.620 1.00 94.19 145 ILE A O 1
ATOM 1198 N N . PHE A 1 146 ? 2.187 0.009 6.575 1.00 93.12 146 PHE A N 1
ATOM 1199 C CA . PHE A 1 146 ? 1.637 1.357 6.712 1.00 93.12 146 PHE A CA 1
ATOM 1200 C C . PHE A 1 146 ? 0.111 1.371 6.700 1.00 93.12 146 PHE A C 1
ATOM 1202 O O . PHE A 1 146 ? -0.490 2.124 7.471 1.00 93.12 146 PHE A O 1
ATOM 1209 N N . LEU A 1 147 ? -0.526 0.503 5.906 1.00 93.94 147 LEU A N 1
ATOM 1210 C CA . LEU A 1 147 ? -1.976 0.356 5.934 1.00 93.94 147 LEU A CA 1
ATOM 1211 C C . LEU A 1 147 ? -2.448 -0.182 7.290 1.00 93.94 147 LEU A C 1
ATOM 1213 O O . LEU A 1 147 ? -3.393 0.365 7.861 1.00 93.94 147 LEU A O 1
ATOM 1217 N N . GLU A 1 148 ? -1.802 -1.212 7.843 1.00 94.50 148 GLU A N 1
ATOM 1218 C CA . GLU A 1 148 ? -2.170 -1.759 9.152 1.00 94.50 148 GLU A CA 1
ATOM 1219 C C . GLU A 1 148 ? -1.939 -0.757 10.283 1.00 94.50 148 GLU A C 1
ATOM 1221 O O . GLU A 1 148 ? -2.838 -0.563 11.103 1.00 94.50 148 GLU A O 1
ATOM 1226 N N . LEU A 1 149 ? -0.795 -0.066 10.308 1.00 95.19 149 LEU A N 1
ATOM 1227 C CA . LEU A 1 149 ? -0.514 0.970 11.305 1.00 95.19 149 LEU A CA 1
ATOM 1228 C C . LEU A 1 149 ? -1.572 2.074 11.273 1.00 95.19 149 LEU A C 1
ATOM 1230 O O . LEU A 1 149 ? -2.149 2.404 12.311 1.00 95.19 149 LEU A O 1
ATOM 1234 N N . GLY A 1 150 ? -1.882 2.595 10.082 1.00 94.25 150 GLY A N 1
ATOM 1235 C CA . GLY A 1 150 ? -2.954 3.569 9.907 1.00 94.25 150 GLY A CA 1
ATOM 1236 C C . GLY A 1 150 ? -4.285 3.035 10.434 1.00 94.25 150 GLY A C 1
ATOM 1237 O O . GLY A 1 150 ? -4.972 3.699 11.208 1.00 94.25 150 GLY A O 1
ATOM 1238 N N . THR A 1 151 ? -4.617 1.794 10.089 1.00 94.06 151 THR A N 1
ATOM 1239 C CA . THR A 1 151 ? -5.873 1.145 10.479 1.00 94.06 151 THR A CA 1
ATOM 1240 C C . THR A 1 151 ? -6.000 0.950 11.987 1.00 94.06 151 THR A C 1
ATOM 1242 O O . THR A 1 151 ? -7.067 1.203 12.558 1.00 94.06 151 THR A O 1
ATOM 1245 N N . ILE A 1 152 ? -4.916 0.565 12.661 1.00 93.38 152 ILE A N 1
ATOM 1246 C CA . ILE A 1 152 ? -4.864 0.455 14.120 1.00 93.38 152 ILE A CA 1
ATOM 1247 C C . ILE A 1 152 ? -5.122 1.826 14.745 1.00 93.38 152 ILE A C 1
ATOM 1249 O O . ILE A 1 152 ? -6.047 1.946 15.551 1.00 93.38 152 ILE A O 1
ATOM 1253 N N . ILE A 1 153 ? -4.385 2.859 14.323 1.00 93.88 153 ILE A N 1
ATOM 1254 C CA . ILE A 1 153 ? -4.542 4.233 14.824 1.00 93.88 153 ILE A CA 1
ATOM 1255 C C . ILE A 1 153 ? -5.990 4.705 14.638 1.00 93.88 153 ILE A C 1
ATOM 1257 O O . ILE A 1 153 ? -6.636 5.121 15.600 1.00 93.88 153 ILE A O 1
ATOM 1261 N N . GLY A 1 154 ? -6.539 4.563 13.430 1.00 91.75 154 GLY A N 1
ATOM 1262 C CA . GLY A 1 154 ? -7.909 4.965 13.118 1.00 91.75 154 GLY A CA 1
ATOM 1263 C C . GLY A 1 154 ? -8.956 4.236 13.961 1.00 91.75 154 GLY A C 1
ATOM 1264 O O . GLY A 1 154 ? -9.899 4.846 14.463 1.00 91.75 154 GLY A O 1
ATOM 1265 N N . SER A 1 155 ? -8.775 2.932 14.175 1.00 91.00 155 SER A N 1
ATOM 1266 C CA . SER A 1 155 ? -9.709 2.135 14.977 1.00 91.00 155 SER A CA 1
ATOM 1267 C C . SER A 1 155 ? -9.670 2.472 16.473 1.00 91.00 155 SER A C 1
ATOM 1269 O O . SER A 1 155 ? -10.700 2.371 17.142 1.00 91.00 155 SER A O 1
ATOM 1271 N N . LEU A 1 156 ? -8.514 2.899 16.999 1.00 90.38 156 LEU A N 1
ATOM 1272 C CA . LEU A 1 156 ? -8.360 3.322 18.393 1.00 90.38 156 LEU A CA 1
ATOM 1273 C C . LEU A 1 156 ? -9.057 4.660 18.665 1.00 90.38 156 LEU A C 1
ATOM 1275 O O . LEU A 1 156 ? -9.680 4.805 19.715 1.00 90.38 156 LEU A O 1
ATOM 1279 N N . LEU A 1 157 ? -9.022 5.597 17.711 1.00 89.19 157 LEU A N 1
ATOM 1280 C CA . LEU A 1 157 ? -9.657 6.918 17.842 1.00 89.19 157 LEU A CA 1
ATOM 1281 C C . LEU A 1 157 ? -11.181 6.846 18.010 1.00 89.19 157 LEU A C 1
ATOM 1283 O O . LEU A 1 157 ? -11.776 7.694 18.668 1.00 89.19 157 LEU A O 1
ATOM 1287 N N . VAL A 1 158 ? -11.823 5.831 17.428 1.00 84.25 158 VAL A N 1
ATOM 1288 C CA . VAL A 1 158 ? -13.291 5.697 17.418 1.00 84.25 158 VAL A CA 1
ATOM 1289 C C . VAL A 1 158 ? -13.806 4.784 18.549 1.00 84.25 158 VAL A C 1
ATOM 1291 O O . VAL A 1 158 ? -15.013 4.685 18.790 1.00 84.25 158 VAL A O 1
ATOM 1294 N N . GLY A 1 159 ? -12.894 4.165 19.304 1.00 66.50 159 GLY A N 1
ATOM 1295 C CA . GLY A 1 159 ? -13.202 3.353 20.479 1.00 66.50 159 GLY A CA 1
ATOM 1296 C C . GLY A 1 159 ? -13.534 1.887 20.178 1.00 66.50 159 GLY A C 1
ATOM 1297 O O . GLY A 1 159 ? -13.581 1.429 19.032 1.00 66.50 159 GLY A O 1
ATOM 1298 N N . LYS A 1 160 ? -13.736 1.111 21.253 1.00 64.00 160 LYS A N 1
ATOM 1299 C CA . LYS A 1 160 ? -13.966 -0.337 21.169 1.00 64.00 160 LYS A CA 1
ATOM 1300 C C . LYS A 1 160 ? -15.292 -0.661 20.481 1.00 64.00 160 LYS A C 1
ATOM 1302 O O . LYS A 1 160 ? -16.295 0.035 20.634 1.00 64.00 160 LYS A O 1
ATOM 1307 N N . TYR A 1 161 ? -15.278 -1.763 19.738 1.00 58.78 161 TYR A N 1
ATOM 1308 C CA . TYR A 1 161 ? -16.489 -2.388 19.233 1.00 58.78 161 TYR A CA 1
ATOM 1309 C C . TYR A 1 161 ? -17.282 -2.925 20.435 1.00 58.78 161 TYR A C 1
ATOM 1311 O O . TYR A 1 161 ? -16.753 -3.743 21.184 1.00 58.78 161 TYR A O 1
ATOM 1319 N N . ILE A 1 162 ? -18.496 -2.421 20.648 1.00 55.50 162 ILE A N 1
ATOM 1320 C CA . ILE A 1 162 ? -19.440 -2.993 21.615 1.00 55.50 162 ILE A CA 1
ATOM 1321 C C . ILE A 1 162 ? -20.185 -4.082 20.841 1.00 55.50 162 ILE A C 1
ATOM 1323 O O . ILE A 1 162 ? -20.752 -3.774 19.789 1.00 55.50 162 ILE A O 1
ATOM 1327 N N . GLU A 1 163 ? -20.036 -5.330 21.292 1.00 52.12 163 GLU A N 1
ATOM 1328 C CA . GLU A 1 163 ? -20.547 -6.545 20.635 1.00 52.12 163 GLU A CA 1
ATOM 1329 C C . GLU A 1 163 ? -22.044 -6.484 20.327 1.00 52.12 163 GLU A C 1
ATOM 1331 O O . GLU A 1 163 ? -22.825 -6.091 21.222 1.00 52.12 163 GLU A O 1
#

pLDDT: mean 82.4, std 11.31, range [51.97, 95.19]

Secondary structure (DSSP, 8-state):
-HHHHHHHHHHHHHHHHHHHHHHHTTTBTTB-HHHHHHTS-HHHHHHHHHHHTT---GGGGTTT---HHHIIIIIHHHHHHHHHHHHHHHHHH-SHHHHHHHHHHHHHHHHHHHHHHHHHTT--HHIIIIISHHHHHHHHHHHHHHHHHHHHHHHHHT-PPP-

Radius of gyration: 16.2 Å; Cα contacts 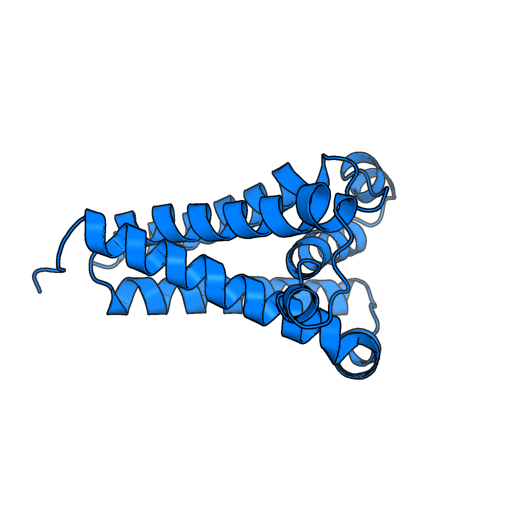(8 Å, |Δi|>4): 231; chains: 1; bounding box: 44×29×48 Å

Solvent-accessible surface area (backbone atoms only — not comparable to full-atom values): 8065 Å² total; per-residue (Å²): 128,65,65,40,49,53,51,24,4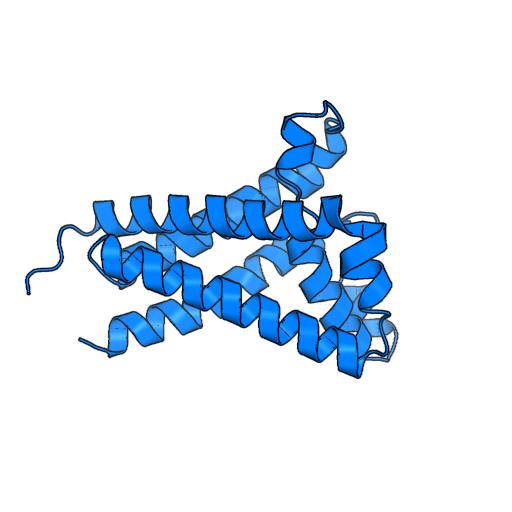2,54,48,30,48,52,38,48,50,48,30,41,51,63,39,32,61,56,58,36,95,76,44,43,59,70,58,46,62,65,70,70,50,62,53,46,29,50,25,52,54,50,48,57,59,29,65,44,35,55,59,36,78,77,68,75,66,61,48,70,65,53,36,62,55,42,37,52,45,48,46,49,28,32,20,50,25,14,21,56,26,3,43,54,44,32,19,49,72,61,17,45,53,45,41,51,51,43,52,52,50,54,50,51,53,37,52,53,28,30,60,74,50,68,48,64,62,62,49,49,61,67,76,34,32,69,48,47,54,20,4,52,49,33,48,51,51,30,19,37,52,17,9,42,56,18,4,60,77,65,34,76,60,80,132

Mean predicted aligned error: 6.48 Å

Sequence (163 aa):
MNYRFLISYFLGLILGNLSIFIFSNFEYLGINLFYLFKSGNLINSFYEYFWLGFQFNIFDLFINKLDYTYFIDVFYPAMIGWLFTGLISGTIIKGTKRAMLNALIIVVSILIIWIILAMLSGANLTFLFFTNLYKTIGGILSLLIFLELGTIIGSLLVGKYIE